Protein AF-A0A923BTL1-F1 (afdb_monomer)

Solvent-accessible surface area (backbone atoms only — not comparable to full-atom values): 5028 Å² total; per-residue (Å²): 128,91,87,29,70,58,58,53,56,32,50,79,71,74,42,51,70,65,56,52,20,58,58,61,71,46,56,60,67,56,53,54,47,26,61,76,72,53,72,56,76,78,54,42,55,59,38,25,72,54,66,71,47,57,52,35,69,73,34,44,89,84,33,47,88,76,73,61,81,70,70,72,72,82,77,72,83,88,82,130

Secondary structure (DSSP, 8-state):
----HHHHHHHHTT--HHHHHHHHT--HHHHHHHHHH---HHHHHHHHHHH---HHHH-TTTS-TT--------------

Nearest PDB structures (foldseek):
  2lyk-assembly1_B  TM=7.307E-01  e=5.125E-02  Enterococcus faecalis
  1b0n-assembly1_A  TM=6.710E-01  e=2.814E-01  Bacillus subtilis
  4ghj-assembly1_A  TM=6.353E-01  e=2.002E-01  Vibrio vulnificus CMCP6
  3g5g-assembly5_J  TM=7.463E-01  e=9.268E-01  Enterobacter sp. RFL1396
  2o38-assembly1_A  TM=5.108E-01  e=1.635E+00  Rhodopseudomonas palustris CGA009

Mean predicted aligned error: 9.42 Å

Foldseek 3Di:
DLPALLQVLCVVVVHHLVNLCVLLVHDSVVSVVCSVVNDDPVSLVSSCVRVVDDSCSRCVPVVPPPPPVPPPPPDDDDDD

Structure (mmCIF, N/CA/C/O backbone):
data_AF-A0A923BTL1-F1
#
_entry.id   AF-A0A923BTL1-F1
#
loop_
_atom_site.group_PDB
_atom_site.id
_atom_site.type_symbol
_atom_site.label_atom_id
_atom_site.label_alt_id
_atom_site.label_comp_id
_atom_site.label_asym_id
_atom_site.label_entity_id
_atom_site.label_seq_id
_atom_site.pdbx_PDB_ins_code
_atom_site.Cartn_x
_atom_site.Cartn_y
_atom_site.Cartn_z
_atom_site.occupancy
_atom_site.B_iso_or_equiv
_atom_site.auth_seq_id
_atom_site.auth_comp_id
_atom_site.auth_asym_id
_atom_site.auth_atom_id
_atom_site.pdbx_PDB_model_num
ATOM 1 N N . MET A 1 1 ? 8.951 14.053 -12.743 1.00 52.56 1 MET A N 1
ATOM 2 C CA . MET A 1 1 ? 8.834 12.686 -12.185 1.00 52.56 1 MET A CA 1
ATOM 3 C C . MET A 1 1 ? 7.493 12.135 -12.647 1.00 52.56 1 MET A C 1
ATOM 5 O O . MET A 1 1 ? 6.624 12.934 -12.954 1.00 52.56 1 MET A O 1
ATOM 9 N N . ARG A 1 2 ? 7.303 10.819 -12.817 1.00 53.22 2 ARG A N 1
ATOM 10 C CA . ARG A 1 2 ? 5.943 10.306 -13.078 1.00 53.22 2 ARG A CA 1
ATOM 11 C C . ARG A 1 2 ? 5.183 10.320 -11.757 1.00 53.22 2 ARG A C 1
ATOM 13 O O . ARG A 1 2 ? 5.221 9.347 -11.006 1.00 53.22 2 ARG A O 1
ATOM 20 N N . ASP A 1 3 ? 4.560 11.452 -11.464 1.00 55.25 3 ASP A N 1
ATOM 21 C CA . ASP A 1 3 ? 3.702 11.656 -10.302 1.00 55.25 3 ASP A CA 1
ATOM 22 C C . ASP A 1 3 ? 2.437 10.815 -10.462 1.00 55.25 3 ASP A C 1
ATOM 24 O O . ASP A 1 3 ? 1.432 11.218 -11.038 1.00 55.25 3 ASP A O 1
ATOM 28 N N . THR A 1 4 ? 2.537 9.571 -10.012 1.00 72.00 4 THR A N 1
ATOM 29 C CA . THR A 1 4 ? 1.448 8.604 -10.083 1.00 72.00 4 THR A CA 1
ATOM 30 C C . THR A 1 4 ? 0.634 8.686 -8.800 1.00 72.00 4 THR A C 1
ATOM 32 O O . THR A 1 4 ? 1.189 8.959 -7.735 1.00 72.00 4 THR A O 1
ATOM 35 N N . HIS A 1 5 ? -0.664 8.394 -8.884 1.00 78.25 5 HIS A N 1
ATOM 36 C CA . HIS A 1 5 ? -1.568 8.307 -7.736 1.00 78.25 5 HIS A CA 1
ATOM 37 C C . HIS A 1 5 ? -0.941 7.588 -6.527 1.00 78.25 5 HIS A C 1
ATOM 39 O O . HIS A 1 5 ? -0.919 8.146 -5.436 1.00 78.25 5 HIS A O 1
ATOM 45 N N . LEU A 1 6 ? -0.326 6.417 -6.747 1.00 79.38 6 LEU A N 1
ATOM 46 C CA . LEU A 1 6 ? 0.371 5.651 -5.707 1.00 79.38 6 LEU A CA 1
ATOM 47 C C . LEU A 1 6 ? 1.447 6.481 -4.988 1.00 79.38 6 LEU A C 1
ATOM 49 O O . LEU A 1 6 ? 1.470 6.552 -3.764 1.00 79.38 6 LEU A O 1
ATOM 53 N N . THR A 1 7 ? 2.325 7.135 -5.751 1.00 81.69 7 THR A N 1
ATOM 54 C CA . THR A 1 7 ? 3.395 7.986 -5.218 1.00 81.69 7 THR A CA 1
ATOM 55 C C . THR A 1 7 ? 2.826 9.118 -4.373 1.00 81.69 7 THR A C 1
ATOM 57 O O . THR A 1 7 ? 3.329 9.374 -3.283 1.00 81.69 7 THR A O 1
ATOM 60 N N . ARG A 1 8 ? 1.758 9.771 -4.843 1.00 83.88 8 ARG A N 1
ATOM 61 C CA . ARG A 1 8 ? 1.125 10.884 -4.127 1.00 83.88 8 ARG A CA 1
ATOM 62 C C . ARG A 1 8 ? 0.477 10.428 -2.819 1.00 83.88 8 ARG A C 1
ATOM 64 O O . ARG A 1 8 ? 0.657 11.088 -1.800 1.00 83.88 8 ARG A O 1
ATOM 71 N N . THR A 1 9 ? -0.208 9.287 -2.831 1.00 83.88 9 THR A N 1
ATOM 72 C CA . THR A 1 9 ? -0.794 8.671 -1.632 1.00 83.88 9 THR A CA 1
ATOM 73 C C . THR A 1 9 ? 0.273 8.324 -0.595 1.00 83.88 9 THR A C 1
ATOM 75 O O . THR A 1 9 ? 0.109 8.634 0.584 1.00 83.88 9 THR A O 1
ATOM 78 N N . LEU A 1 10 ? 1.390 7.728 -1.023 1.00 84.81 10 LEU A N 1
ATOM 79 C CA . LEU A 1 10 ? 2.499 7.396 -0.125 1.00 84.81 10 LEU A CA 1
ATOM 80 C C . LEU A 1 10 ? 3.135 8.661 0.469 1.00 84.81 10 LEU A C 1
ATOM 82 O O . LEU A 1 10 ? 3.299 8.747 1.685 1.00 84.81 10 LEU A O 1
ATOM 86 N N . LEU A 1 11 ? 3.410 9.671 -0.363 1.00 85.00 11 LEU A N 1
ATOM 87 C CA . LEU A 1 11 ? 3.984 10.945 0.080 1.00 85.00 11 LEU A CA 1
ATOM 88 C C . LEU A 1 11 ? 3.080 11.676 1.080 1.00 85.00 11 LEU A C 1
ATOM 90 O O . LEU A 1 11 ? 3.579 12.177 2.083 1.00 85.00 11 LEU A O 1
ATOM 94 N N . SER A 1 12 ? 1.760 11.680 0.862 1.00 85.94 12 SER A N 1
ATOM 95 C CA . SER A 1 12 ? 0.793 12.283 1.793 1.00 85.94 12 SER A CA 1
ATOM 96 C C . SER A 1 12 ? 0.780 11.612 3.171 1.00 85.94 12 SER A C 1
ATOM 98 O O . SER A 1 12 ? 0.308 12.208 4.135 1.00 85.94 12 SER A O 1
ATOM 100 N N . ARG A 1 13 ? 1.288 10.379 3.268 1.00 83.00 13 ARG A N 1
ATOM 101 C CA . ARG A 1 13 ? 1.431 9.609 4.511 1.00 83.00 13 ARG A CA 1
ATOM 102 C C . ARG A 1 13 ? 2.861 9.638 5.067 1.00 83.00 13 ARG A C 1
ATOM 104 O O . ARG A 1 13 ? 3.137 8.971 6.056 1.00 83.00 13 ARG A O 1
A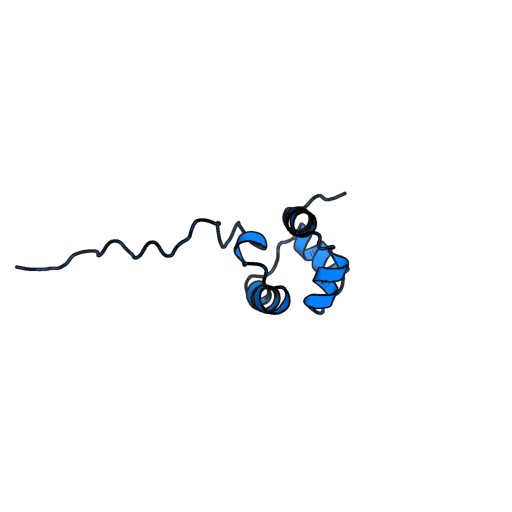TOM 111 N N . GLY A 1 14 ? 3.780 10.370 4.429 1.00 86.56 14 GLY A N 1
ATOM 112 C CA . GLY A 1 14 ? 5.199 10.411 4.802 1.00 86.56 14 GLY A CA 1
ATOM 113 C C . GLY A 1 14 ? 5.991 9.154 4.421 1.00 86.56 14 GLY A C 1
ATOM 114 O O . GLY A 1 14 ? 7.125 8.981 4.863 1.00 86.56 14 GLY A O 1
ATOM 115 N N . LEU A 1 15 ? 5.423 8.277 3.589 1.00 83.50 15 LEU A N 1
ATOM 116 C CA . LEU A 1 15 ? 6.047 7.035 3.137 1.00 83.50 15 LEU A CA 1
ATOM 117 C C . LEU A 1 15 ? 6.707 7.224 1.767 1.00 83.50 15 LEU A C 1
ATOM 119 O O . LEU A 1 15 ? 6.188 7.890 0.871 1.00 83.50 15 LEU A O 1
ATOM 123 N N . ARG A 1 16 ? 7.871 6.597 1.581 1.00 86.75 16 ARG A N 1
ATOM 124 C CA . ARG A 1 16 ? 8.584 6.577 0.295 1.00 86.75 16 ARG A CA 1
ATOM 125 C C . ARG A 1 16 ? 8.301 5.276 -0.450 1.00 86.75 16 ARG A C 1
ATOM 127 O O . ARG A 1 16 ? 8.117 4.233 0.167 1.00 86.75 16 ARG A O 1
ATOM 134 N N . LEU A 1 17 ? 8.374 5.313 -1.783 1.00 82.44 17 LEU A N 1
ATOM 135 C CA . LEU A 1 17 ? 8.239 4.114 -2.627 1.00 82.44 17 LEU A CA 1
ATOM 136 C C . LEU A 1 17 ? 9.198 2.986 -2.237 1.00 82.44 17 LEU A C 1
ATOM 138 O O . LEU A 1 17 ? 8.836 1.822 -2.333 1.00 82.44 17 LEU A O 1
ATOM 142 N N . VAL A 1 18 ? 10.420 3.328 -1.824 1.00 85.38 18 VAL A N 1
ATOM 143 C CA . VAL A 1 18 ? 11.439 2.346 -1.422 1.00 85.38 18 VAL A CA 1
ATOM 144 C C . VAL A 1 18 ? 11.054 1.659 -0.111 1.00 85.38 18 VAL A C 1
ATOM 146 O O . VAL A 1 18 ? 11.236 0.453 0.018 1.00 85.38 18 VAL A O 1
ATOM 149 N N . GLU A 1 19 ? 10.475 2.410 0.826 1.00 87.44 19 GLU A N 1
ATOM 150 C CA . GLU A 1 19 ? 9.984 1.880 2.101 1.00 87.44 19 GLU A CA 1
ATOM 151 C C . GLU A 1 19 ? 8.805 0.936 1.864 1.00 87.44 19 GLU A C 1
ATOM 153 O O . GLU A 1 19 ? 8.791 -0.195 2.333 1.00 87.44 19 GLU A O 1
ATOM 158 N N . PHE A 1 20 ? 7.860 1.373 1.030 1.00 85.88 20 PHE A N 1
ATOM 159 C CA . PHE A 1 20 ? 6.723 0.566 0.607 1.00 85.88 20 PHE A CA 1
ATOM 160 C C . PHE A 1 20 ? 7.164 -0.726 -0.096 1.00 85.88 20 PHE A C 1
ATOM 162 O O . PHE A 1 20 ? 6.671 -1.802 0.225 1.00 85.88 20 PHE A O 1
ATOM 169 N N . ALA A 1 21 ? 8.130 -0.639 -1.016 1.00 87.44 21 ALA A N 1
ATOM 170 C CA . ALA A 1 21 ? 8.681 -1.800 -1.708 1.00 8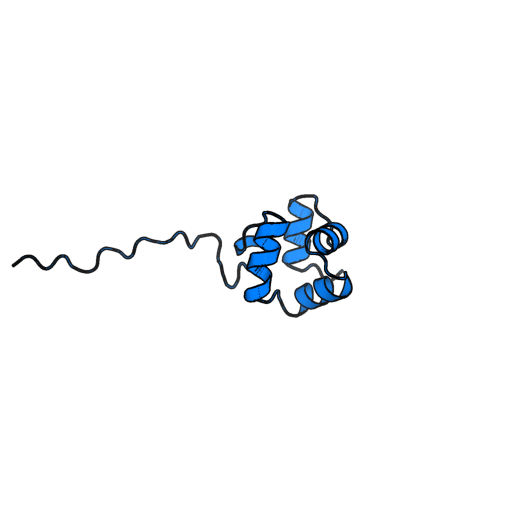7.44 21 ALA A CA 1
ATOM 171 C C . ALA A 1 21 ? 9.283 -2.815 -0.719 1.00 87.44 21 ALA A C 1
ATOM 173 O O . ALA A 1 21 ? 9.017 -4.010 -0.828 1.00 87.44 21 AL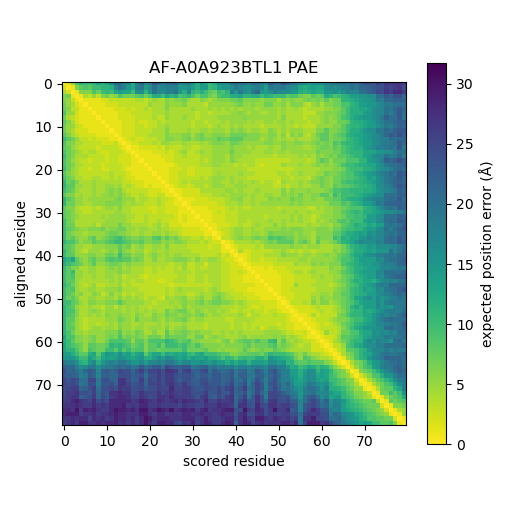A A O 1
ATOM 174 N N . ARG A 1 22 ? 10.022 -2.332 0.291 1.00 87.25 22 ARG A N 1
ATOM 175 C CA . ARG A 1 22 ? 10.597 -3.164 1.357 1.00 87.25 22 ARG A CA 1
ATOM 176 C C . ARG A 1 22 ? 9.538 -3.831 2.230 1.00 87.25 22 ARG A C 1
ATOM 178 O O . ARG A 1 22 ? 9.659 -5.024 2.477 1.00 87.25 22 ARG A O 1
ATOM 185 N N . LEU A 1 23 ? 8.504 -3.099 2.647 1.00 86.56 23 LEU A N 1
ATOM 186 C CA . LEU A 1 23 ? 7.403 -3.642 3.457 1.00 86.56 23 LEU A CA 1
ATOM 187 C C . LEU A 1 23 ? 6.636 -4.744 2.720 1.00 86.56 23 LEU A C 1
ATOM 189 O O . LEU A 1 23 ? 6.288 -5.763 3.301 1.00 86.56 23 LEU A O 1
ATOM 193 N N . VAL A 1 24 ? 6.405 -4.548 1.423 1.00 84.50 24 VAL A N 1
ATOM 194 C CA . VAL A 1 24 ? 5.689 -5.502 0.565 1.00 84.50 24 VAL A CA 1
ATOM 195 C C . VAL A 1 24 ? 6.596 -6.658 0.102 1.00 84.50 24 VAL A C 1
ATOM 197 O O . VAL A 1 24 ? 6.108 -7.644 -0.453 1.00 84.50 24 VAL A O 1
ATOM 200 N N . GLY A 1 25 ? 7.913 -6.553 0.305 1.00 87.31 25 GLY 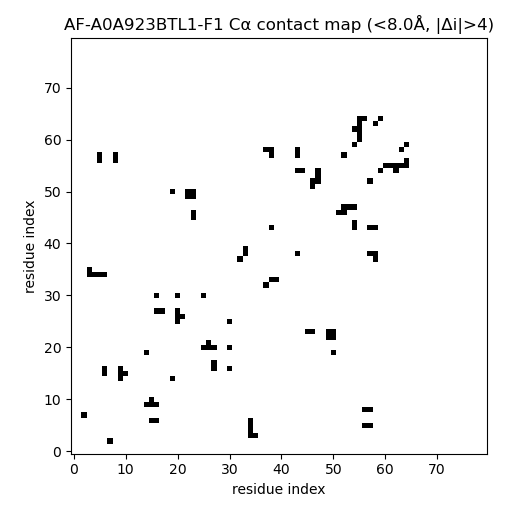A N 1
ATOM 201 C CA . GLY A 1 25 ? 8.887 -7.557 -0.127 1.00 87.31 25 GLY A CA 1
ATOM 202 C C . GLY A 1 25 ? 9.074 -7.616 -1.646 1.00 87.31 25 GLY A C 1
ATOM 203 O O . GLY A 1 25 ? 9.294 -8.687 -2.204 1.00 87.31 25 GLY A O 1
ATOM 204 N N . VAL A 1 26 ? 8.953 -6.482 -2.340 1.00 87.31 26 VAL A N 1
ATOM 205 C CA . VAL A 1 26 ? 9.117 -6.389 -3.800 1.00 87.31 26 VAL A CA 1
ATOM 206 C C . VAL A 1 26 ? 10.222 -5.422 -4.189 1.00 87.31 26 VAL A C 1
ATOM 208 O O . VAL A 1 26 ? 10.574 -4.509 -3.447 1.00 87.31 26 VAL A O 1
ATOM 211 N N . ASP A 1 27 ? 10.750 -5.592 -5.399 1.00 86.19 27 ASP A N 1
ATOM 212 C CA . ASP A 1 27 ? 11.748 -4.674 -5.936 1.00 86.19 27 ASP A CA 1
ATOM 213 C C . ASP A 1 27 ? 11.137 -3.319 -6.350 1.00 86.19 27 ASP A C 1
ATOM 215 O O . ASP A 1 27 ? 9.987 -3.225 -6.799 1.00 86.19 27 ASP A O 1
ATOM 219 N N . LYS A 1 28 ? 11.937 -2.250 -6.264 1.00 82.50 28 LYS A N 1
ATOM 220 C CA . LYS A 1 28 ? 11.560 -0.895 -6.700 1.00 82.50 28 LYS A CA 1
ATOM 221 C C . LYS A 1 28 ? 11.096 -0.863 -8.164 1.00 82.50 28 LYS A C 1
ATOM 223 O O . LYS A 1 28 ? 10.193 -0.089 -8.499 1.00 82.50 28 LYS A O 1
ATOM 228 N N . GLY A 1 29 ? 11.694 -1.676 -9.035 1.00 85.06 29 GLY A N 1
ATOM 229 C CA . GLY A 1 29 ? 11.302 -1.816 -10.437 1.00 85.06 29 GLY A CA 1
ATOM 230 C C . GLY A 1 29 ? 9.876 -2.345 -10.587 1.00 85.06 29 GLY A C 1
ATOM 231 O O . GLY A 1 29 ? 9.101 -1.811 -11.382 1.00 85.06 29 GLY A O 1
ATOM 232 N N . THR A 1 30 ? 9.489 -3.310 -9.751 1.00 87.06 30 THR A N 1
ATOM 233 C CA . THR A 1 30 ? 8.122 -3.843 -9.690 1.00 87.06 30 THR A CA 1
ATOM 234 C C . THR A 1 30 ? 7.130 -2.764 -9.265 1.00 87.06 30 THR A C 1
ATOM 236 O O . THR A 1 30 ? 6.113 -2.575 -9.930 1.00 87.06 30 THR A O 1
ATOM 239 N N . VAL A 1 31 ? 7.451 -1.979 -8.230 1.00 84.00 31 VAL A N 1
ATOM 240 C CA . VAL A 1 31 ? 6.573 -0.879 -7.792 1.00 84.00 31 VAL A CA 1
ATOM 241 C C . VAL A 1 31 ? 6.473 0.224 -8.856 1.00 84.00 31 VAL A C 1
ATOM 243 O O . VAL A 1 31 ? 5.385 0.737 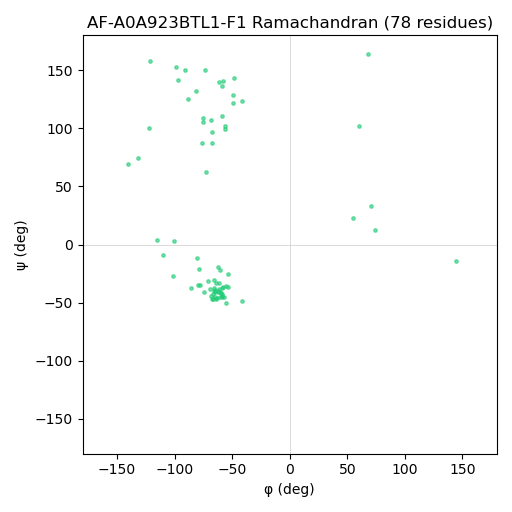-9.107 1.00 84.00 31 VAL A O 1
ATOM 246 N N . SER A 1 32 ? 7.565 0.545 -9.563 1.00 83.31 32 SER A N 1
ATOM 247 C CA . SER A 1 32 ? 7.513 1.457 -10.723 1.00 83.31 32 SER A CA 1
ATOM 248 C C . SER A 1 32 ? 6.625 0.921 -11.844 1.00 83.31 32 SER A C 1
ATOM 250 O O . SER A 1 32 ? 5.889 1.687 -12.467 1.00 83.31 32 SER A O 1
ATOM 252 N N . ARG A 1 33 ? 6.650 -0.392 -12.088 1.00 84.00 33 ARG A N 1
ATOM 253 C CA . ARG A 1 33 ? 5.775 -1.033 -13.073 1.00 84.00 33 ARG A CA 1
ATOM 254 C C . ARG A 1 33 ? 4.310 -0.952 -12.657 1.00 84.00 33 ARG A C 1
ATOM 256 O O . ARG A 1 33 ? 3.473 -0.645 -13.499 1.00 84.00 33 ARG A O 1
ATOM 263 N N . TRP A 1 34 ? 3.998 -1.136 -11.375 1.00 86.25 34 TRP A N 1
ATOM 264 C CA . TRP A 1 34 ? 2.645 -0.922 -10.847 1.00 86.25 34 TRP A CA 1
ATOM 265 C C . TRP A 1 34 ? 2.199 0.533 -10.950 1.00 86.25 34 TRP A C 1
ATOM 267 O O . TRP A 1 34 ? 1.033 0.804 -11.206 1.00 86.25 34 TRP A O 1
ATOM 277 N N . SER A 1 35 ? 3.126 1.477 -10.815 1.00 76.94 35 SER A N 1
ATOM 278 C CA . SER A 1 35 ? 2.863 2.896 -11.048 1.00 76.94 35 SER A CA 1
ATOM 279 C C . SER A 1 35 ? 2.373 3.159 -12.483 1.00 76.94 35 SER A C 1
ATOM 281 O O . SER A 1 35 ? 1.491 3.979 -12.705 1.00 76.94 35 SER A O 1
ATOM 283 N N . ALA A 1 36 ? 2.917 2.439 -13.467 1.00 77.88 36 ALA A N 1
ATOM 284 C CA . ALA A 1 36 ? 2.535 2.577 -14.873 1.00 77.88 36 ALA A CA 1
ATOM 285 C C . ALA A 1 36 ? 1.319 1.719 -15.275 1.00 77.88 36 ALA A C 1
ATOM 287 O O . ALA A 1 36 ? 0.508 2.151 -16.085 1.00 77.88 36 ALA A O 1
ATOM 288 N N . SER A 1 37 ? 1.204 0.506 -14.726 1.00 75.12 37 SER A N 1
ATOM 289 C CA . SER A 1 37 ? 0.269 -0.536 -15.184 1.00 75.12 37 SER A CA 1
ATOM 290 C C . SER A 1 37 ? -0.810 -0.914 -14.156 1.00 75.12 37 SER A C 1
ATOM 292 O O . SER A 1 37 ? -1.613 -1.806 -14.418 1.00 75.12 37 SER A O 1
ATOM 294 N N . ARG A 1 38 ? -0.846 -0.216 -13.011 1.00 78.88 38 ARG A N 1
ATOM 295 C CA . ARG A 1 38 ? -1.620 -0.497 -11.785 1.00 78.88 38 ARG A CA 1
ATOM 296 C C . ARG A 1 38 ? -1.180 -1.743 -11.006 1.00 78.88 38 ARG A C 1
ATOM 298 O O . ARG A 1 38 ? -0.447 -2.599 -11.495 1.00 78.88 38 ARG A O 1
ATOM 305 N N . ILE A 1 39 ? -1.636 -1.815 -9.751 1.00 83.25 39 ILE A N 1
ATOM 306 C CA . ILE A 1 39 ? -1.415 -2.947 -8.844 1.00 83.25 39 ILE A CA 1
ATOM 307 C C . ILE A 1 39 ? -2.444 -4.057 -9.153 1.00 83.25 39 ILE A C 1
ATOM 309 O O . ILE A 1 39 ? -3.646 -3.756 -9.239 1.00 83.25 39 ILE A O 1
ATOM 313 N N . PRO A 1 40 ? -2.010 -5.326 -9.294 1.00 84.31 40 PRO A N 1
ATOM 314 C CA . PRO A 1 40 ? -2.906 -6.475 -9.434 1.00 84.31 40 PRO A CA 1
ATOM 315 C C . PRO A 1 40 ? -3.854 -6.598 -8.237 1.00 84.31 40 PRO A C 1
ATOM 317 O O . PRO A 1 40 ? -3.431 -6.404 -7.099 1.00 84.31 40 PRO A O 1
ATOM 320 N N . ALA A 1 41 ? -5.120 -6.953 -8.473 1.00 81.19 41 ALA A N 1
ATOM 321 C CA . ALA A 1 41 ? -6.110 -7.086 -7.399 1.00 81.19 41 ALA A CA 1
ATOM 322 C C . ALA A 1 41 ? -5.728 -8.171 -6.375 1.00 81.19 41 ALA A C 1
ATOM 324 O O . ALA A 1 41 ? -5.953 -7.992 -5.184 1.00 81.19 41 ALA A O 1
ATOM 325 N N . GLU A 1 42 ? -5.075 -9.243 -6.824 1.00 83.94 42 GLU A N 1
ATOM 326 C CA . GLU A 1 42 ? -4.596 -10.329 -5.961 1.00 83.94 42 GLU A CA 1
ATOM 327 C C . GLU A 1 42 ? -3.511 -9.849 -4.985 1.00 83.94 42 GLU A C 1
ATOM 329 O O . GLU A 1 42 ? -3.530 -10.186 -3.807 1.00 83.94 42 GLU A O 1
ATOM 334 N N . ARG A 1 43 ? -2.605 -8.974 -5.444 1.00 85.31 43 ARG A N 1
ATOM 335 C CA . ARG A 1 43 ? -1.518 -8.419 -4.617 1.00 85.31 43 ARG A CA 1
ATOM 336 C C . ARG A 1 43 ? -1.978 -7.297 -3.694 1.00 85.31 43 ARG A C 1
ATOM 338 O O . ARG A 1 43 ? -1.293 -7.000 -2.723 1.00 85.31 43 ARG A O 1
ATOM 345 N N . VAL A 1 44 ? -3.104 -6.647 -3.995 1.00 85.56 44 VAL A N 1
ATOM 346 C CA . VAL A 1 44 ? -3.653 -5.574 -3.150 1.00 85.56 44 VAL A CA 1
ATOM 347 C C . VAL A 1 44 ? -3.928 -6.069 -1.735 1.00 85.56 44 VAL A C 1
ATOM 349 O O . VAL A 1 44 ? -3.674 -5.319 -0.803 1.00 85.56 44 VAL A O 1
ATOM 352 N N . ILE A 1 45 ? -4.382 -7.313 -1.576 1.00 83.12 45 ILE A N 1
ATOM 353 C CA . ILE A 1 45 ? -4.683 -7.899 -0.264 1.00 83.12 45 ILE A CA 1
ATOM 354 C C . ILE A 1 45 ? -3.395 -8.082 0.550 1.00 83.12 45 ILE A C 1
ATOM 356 O O . ILE A 1 45 ? -3.333 -7.645 1.697 1.00 83.12 45 ILE A O 1
ATOM 360 N N . ASP A 1 46 ? -2.340 -8.633 -0.059 1.00 85.62 46 ASP A N 1
ATOM 361 C CA . ASP A 1 46 ? -1.025 -8.765 0.589 1.00 85.62 46 ASP A CA 1
ATOM 362 C C . ASP A 1 46 ? -0.453 -7.400 0.994 1.00 85.62 46 ASP A C 1
ATOM 364 O O . ASP A 1 46 ? 0.119 -7.237 2.069 1.00 85.62 46 ASP A O 1
ATOM 368 N N . ILE A 1 47 ? -0.594 -6.404 0.116 1.00 86.38 47 ILE A N 1
ATOM 369 C CA . ILE A 1 47 ? -0.094 -5.048 0.348 1.00 86.38 47 ILE A CA 1
ATOM 370 C C . ILE A 1 47 ? -0.881 -4.374 1.471 1.00 86.38 47 ILE A C 1
ATOM 372 O O . ILE A 1 47 ? -0.273 -3.740 2.333 1.00 86.38 47 ILE A O 1
ATOM 376 N N . GLU A 1 48 ? -2.208 -4.498 1.469 1.00 87.75 48 GLU A N 1
ATOM 377 C CA . GLU A 1 48 ? -3.088 -4.000 2.529 1.00 87.75 48 GLU A CA 1
ATOM 378 C C . GLU A 1 48 ? -2.687 -4.616 3.873 1.00 87.75 48 GLU A C 1
ATOM 380 O O . GLU A 1 48 ? -2.497 -3.880 4.837 1.00 87.75 48 GLU A O 1
ATOM 385 N N . ALA A 1 49 ? -2.437 -5.927 3.921 1.00 85.00 49 ALA A N 1
ATOM 386 C CA . ALA A 1 49 ? -1.979 -6.609 5.128 1.00 85.00 49 ALA A CA 1
ATOM 387 C C . ALA A 1 49 ? -0.577 -6.157 5.586 1.00 85.00 49 ALA A C 1
ATOM 389 O O . ALA A 1 49 ? -0.354 -5.963 6.778 1.00 85.00 49 ALA A O 1
ATOM 390 N N . ALA A 1 50 ? 0.364 -5.955 4.658 1.00 86.56 50 ALA A N 1
ATOM 391 C CA . ALA A 1 50 ? 1.748 -5.594 4.981 1.00 86.56 50 ALA A CA 1
ATOM 392 C C . ALA A 1 50 ? 1.932 -4.114 5.356 1.00 86.56 50 ALA A C 1
ATOM 394 O O . ALA A 1 50 ? 2.787 -3.772 6.170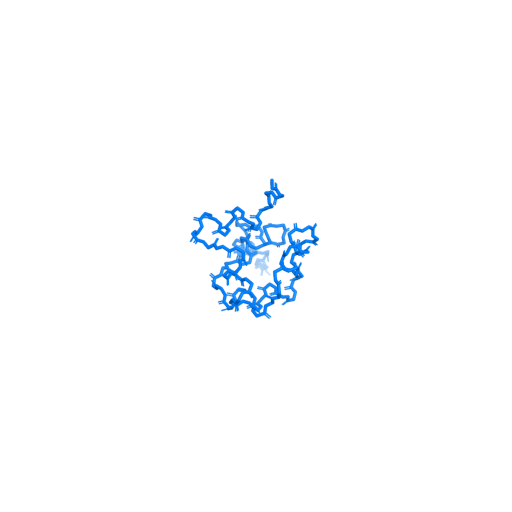 1.00 86.56 50 ALA A O 1
ATOM 395 N N . THR A 1 51 ? 1.165 -3.218 4.732 1.00 82.88 51 THR A N 1
ATOM 396 C CA . THR A 1 51 ? 1.339 -1.761 4.873 1.00 82.88 51 THR A CA 1
ATOM 397 C C . THR A 1 51 ? 0.213 -1.091 5.648 1.00 82.88 51 THR A C 1
ATOM 399 O O . THR A 1 51 ? 0.314 0.093 5.971 1.00 82.88 51 THR A O 1
ATOM 402 N N . SER A 1 52 ? -0.863 -1.825 5.944 1.00 83.31 52 SER A N 1
ATOM 403 C CA . SER A 1 52 ? -2.089 -1.306 6.555 1.00 83.31 52 SER A CA 1
ATOM 404 C C . SER A 1 52 ? -2.704 -0.133 5.769 1.00 83.31 52 SER A C 1
ATOM 406 O O . SER A 1 52 ? -3.432 0.697 6.318 1.00 83.31 52 SER A O 1
ATOM 408 N N . ILE A 1 53 ? -2.393 -0.032 4.469 1.00 83.62 53 ILE A N 1
ATOM 409 C CA . ILE A 1 53 ? -2.954 0.966 3.560 1.00 83.62 53 ILE A CA 1
ATOM 410 C C . ILE A 1 53 ? -4.247 0.392 2.975 1.00 83.62 53 ILE A C 1
ATOM 412 O O . ILE A 1 53 ? -4.203 -0.680 2.370 1.00 83.62 53 ILE A O 1
ATOM 416 N N . PRO A 1 54 ? -5.387 1.096 3.097 1.00 82.19 54 PRO A N 1
ATOM 417 C CA . PRO A 1 54 ? -6.639 0.614 2.548 1.00 82.19 54 PRO A CA 1
ATOM 418 C C . PRO A 1 54 ? -6.527 0.474 1.030 1.00 82.19 54 PRO A C 1
ATOM 420 O O . PRO A 1 54 ? -5.990 1.340 0.332 1.00 82.19 54 PRO A O 1
ATOM 423 N N . ARG A 1 55 ? -7.103 -0.603 0.498 1.00 84.31 55 ARG A N 1
ATOM 424 C CA . ARG A 1 55 ? -7.161 -0.876 -0.944 1.00 84.31 55 ARG A CA 1
ATOM 425 C C . ARG A 1 55 ? -7.755 0.264 -1.775 1.00 84.31 55 ARG A C 1
ATOM 427 O O . ARG A 1 55 ? -7.403 0.395 -2.943 1.00 84.31 55 ARG A O 1
ATOM 434 N N . SER A 1 56 ? -8.593 1.110 -1.177 1.00 80.88 56 SER A N 1
ATOM 435 C CA . SER A 1 56 ? -9.145 2.314 -1.806 1.00 80.88 56 SER A CA 1
ATOM 436 C C . SER A 1 56 ? -8.098 3.377 -2.126 1.00 80.88 56 SER A C 1
ATOM 438 O O . SER A 1 56 ? -8.224 4.083 -3.118 1.00 80.88 56 SER A O 1
ATOM 440 N N . ASP A 1 57 ? -7.033 3.457 -1.334 1.00 81.88 57 ASP A N 1
ATOM 441 C CA . ASP A 1 57 ? -5.899 4.347 -1.584 1.00 81.88 57 ASP A CA 1
ATOM 442 C C . ASP A 1 57 ? -4.940 3.757 -2.634 1.00 81.88 57 ASP A C 1
ATOM 444 O O . ASP A 1 57 ? -4.380 4.471 -3.468 1.00 81.88 57 ASP A O 1
ATOM 448 N N . LEU A 1 58 ? -4.780 2.428 -2.634 1.00 79.88 58 LEU A N 1
ATOM 449 C CA . LEU A 1 58 ? -3.936 1.705 -3.595 1.00 79.88 58 LEU A CA 1
ATOM 450 C C . LEU A 1 58 ? -4.577 1.623 -4.992 1.00 79.88 58 LEU A C 1
ATOM 452 O O . LEU A 1 58 ? -3.900 1.747 -6.015 1.00 79.88 58 LEU A O 1
ATOM 456 N N . ARG A 1 59 ? -5.890 1.389 -5.033 1.00 80.81 59 ARG A N 1
ATOM 457 C CA . ARG A 1 59 ? -6.723 1.144 -6.217 1.00 80.81 59 ARG A CA 1
ATOM 458 C C . ARG A 1 59 ? -8.080 1.861 -6.053 1.00 80.81 59 ARG A C 1
ATOM 460 O O . ARG A 1 59 ? -9.106 1.183 -5.996 1.00 80.81 59 ARG A O 1
ATOM 467 N N . PRO A 1 60 ? -8.132 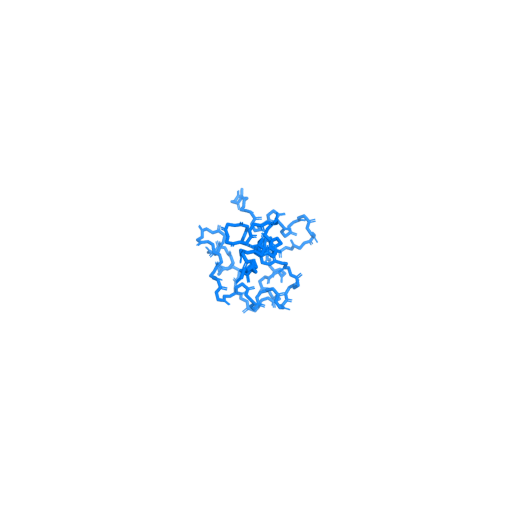3.206 -6.084 1.00 74.75 60 PRO A N 1
ATOM 468 C CA . PRO A 1 60 ? -9.408 3.942 -6.031 1.00 74.75 60 PRO A CA 1
ATOM 469 C C . PRO A 1 60 ? -10.342 3.600 -7.203 1.00 74.75 60 PRO A C 1
ATOM 471 O O . PRO A 1 60 ? -11.548 3.770 -7.116 1.00 74.75 60 PRO A O 1
ATOM 474 N N . ASP A 1 61 ? -9.773 3.086 -8.293 1.00 77.12 61 ASP A N 1
ATOM 475 C CA . ASP A 1 61 ? -10.474 2.634 -9.496 1.00 77.12 61 ASP A CA 1
ATOM 476 C C . ASP A 1 61 ? -11.280 1.339 -9.299 1.00 77.12 61 ASP A C 1
ATOM 478 O O . ASP A 1 61 ? -12.301 1.157 -9.945 1.00 77.12 61 ASP A O 1
ATOM 482 N N . LEU A 1 62 ? -10.827 0.442 -8.411 1.00 72.62 62 LEU A N 1
ATOM 483 C CA . LEU A 1 62 ? -11.544 -0.806 -8.091 1.00 72.62 62 LEU A CA 1
ATOM 484 C C . LEU A 1 62 ? -12.302 -0.699 -6.766 1.00 72.62 62 LEU A C 1
ATOM 486 O O . LEU A 1 62 ? -13.312 -1.365 -6.581 1.00 72.62 62 LEU A O 1
ATOM 490 N N . TYR A 1 63 ? -11.820 0.154 -5.860 1.00 73.31 63 TYR A N 1
ATOM 491 C CA . TYR A 1 63 ? -12.383 0.364 -4.533 1.00 73.31 63 TYR A CA 1
ATOM 492 C C . TYR A 1 63 ? -12.535 1.866 -4.251 1.00 73.31 63 TYR A C 1
ATOM 494 O O . TYR A 1 63 ? -11.739 2.424 -3.494 1.00 73.31 63 TYR A O 1
ATOM 502 N N . PRO A 1 64 ? -13.520 2.557 -4.843 1.00 71.25 64 PRO A N 1
ATOM 503 C CA . PRO A 1 64 ? -13.710 3.980 -4.586 1.00 71.25 64 PRO A CA 1
ATOM 504 C C . PRO A 1 64 ? -13.950 4.242 -3.083 1.00 71.25 64 PRO A C 1
ATOM 506 O O . PRO A 1 64 ? -14.703 3.495 -2.447 1.00 71.25 64 PRO A O 1
ATOM 509 N N . PRO A 1 65 ? -13.319 5.277 -2.489 1.00 63.47 65 PRO A N 1
ATOM 510 C CA . PRO A 1 65 ? -13.544 5.659 -1.097 1.00 63.47 65 PRO A CA 1
ATOM 511 C C . PRO A 1 65 ? -14.970 6.205 -0.973 1.00 63.47 65 PRO A C 1
ATOM 513 O O . PRO A 1 65 ? -15.248 7.343 -1.334 1.00 63.47 65 PRO A O 1
ATOM 516 N N . GLY A 1 66 ? -15.903 5.354 -0.561 1.00 57.19 66 GLY A N 1
ATOM 517 C CA . GLY A 1 66 ? -17.337 5.652 -0.620 1.00 57.19 66 GLY A CA 1
ATOM 518 C C . GLY A 1 66 ? -18.194 4.435 -0.945 1.00 57.19 66 GLY A C 1
ATOM 519 O O . GLY A 1 66 ? -19.384 4.447 -0.651 1.00 57.19 66 GLY A O 1
ATOM 520 N N . ALA A 1 67 ? -17.589 3.343 -1.425 1.00 48.88 67 ALA A N 1
ATOM 521 C CA . ALA A 1 67 ? -18.194 2.022 -1.326 1.00 48.88 67 ALA A CA 1
ATOM 522 C C . ALA A 1 67 ? -18.133 1.540 0.136 1.00 48.88 67 ALA A C 1
ATOM 524 O O . ALA A 1 67 ? -17.511 0.531 0.462 1.00 48.88 67 ALA A O 1
ATOM 525 N N . ALA A 1 68 ? -18.802 2.261 1.040 1.00 45.72 68 ALA A N 1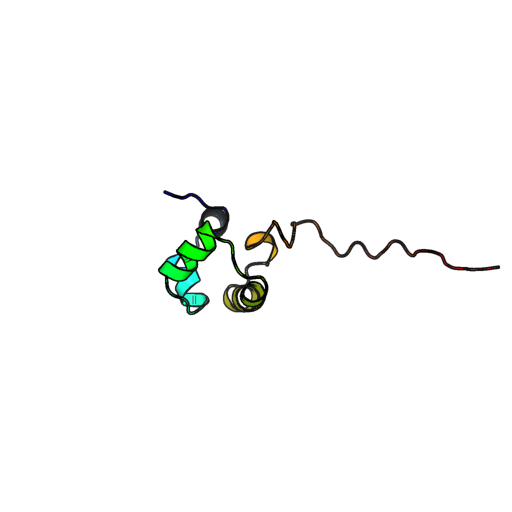
ATOM 526 C CA . ALA A 1 68 ? -19.472 1.563 2.119 1.00 45.72 68 ALA A CA 1
ATOM 527 C C . ALA A 1 68 ? -20.277 0.429 1.458 1.00 45.72 68 ALA A C 1
ATOM 529 O O . ALA A 1 68 ? -20.807 0.645 0.357 1.00 45.72 68 ALA A O 1
ATOM 530 N N . PRO A 1 69 ? -20.388 -0.766 2.063 1.00 54.09 69 PRO A N 1
ATOM 531 C CA . PRO A 1 69 ? -21.503 -1.620 1.714 1.00 54.09 69 PRO A CA 1
ATOM 532 C C . PRO A 1 69 ? -22.723 -0.746 1.985 1.00 54.09 69 PRO A C 1
ATOM 534 O O . PRO A 1 69 ? -23.091 -0.530 3.134 1.00 54.09 69 PRO A O 1
ATOM 537 N N . THR A 1 70 ? -23.296 -0.145 0.942 1.00 48.16 70 THR A N 1
ATOM 538 C CA . THR A 1 70 ? -24.682 0.267 1.038 1.00 48.16 70 THR A CA 1
ATOM 539 C C . THR A 1 70 ? -25.335 -1.076 1.317 1.00 48.16 70 THR A C 1
ATOM 541 O O . THR A 1 70 ? -25.204 -1.958 0.456 1.00 48.16 70 THR A O 1
ATOM 544 N N . PRO A 1 71 ? -25.873 -1.334 2.529 1.00 61.12 71 PRO A N 1
ATOM 545 C CA . PRO A 1 71 ? -26.686 -2.523 2.684 1.00 61.12 71 PRO A CA 1
ATOM 546 C C . PRO A 1 71 ? -27.670 -2.452 1.515 1.00 61.12 71 PRO A C 1
ATOM 548 O O . PRO A 1 71 ? -28.193 -1.354 1.271 1.00 61.12 71 PRO A O 1
ATOM 551 N N . PRO A 1 72 ? -27.814 -3.522 0.708 1.00 59.97 72 PRO A N 1
ATOM 552 C CA . PRO A 1 72 ? -28.798 -3.498 -0.356 1.00 59.97 72 PRO A CA 1
ATOM 553 C C . PRO A 1 72 ? -30.074 -3.017 0.319 1.00 59.97 72 PRO A C 1
ATOM 555 O O . PRO A 1 72 ? -30.461 -3.583 1.347 1.00 59.97 72 PRO A O 1
ATOM 558 N N . ALA A 1 73 ? -30.634 -1.901 -0.163 1.00 54.12 73 ALA A N 1
ATOM 559 C CA . ALA A 1 73 ? -31.965 -1.488 0.251 1.00 54.12 73 ALA A CA 1
ATOM 560 C C . ALA A 1 73 ? -32.790 -2.778 0.272 1.00 54.12 73 ALA A C 1
ATOM 562 O O . ALA A 1 73 ? -32.701 -3.497 -0.729 1.00 54.12 73 ALA A O 1
ATOM 563 N N . PRO A 1 74 ? -33.424 -3.157 1.402 1.00 59.94 74 P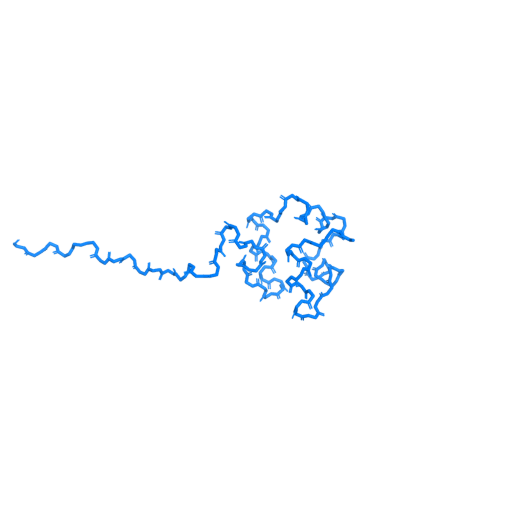RO A N 1
ATOM 564 C CA . PRO A 1 74 ? -34.123 -4.427 1.484 1.00 59.94 74 PRO A CA 1
ATOM 565 C C . PRO A 1 74 ? -35.143 -4.424 0.353 1.00 59.94 74 PRO A C 1
ATOM 567 O O . PRO A 1 74 ? -36.141 -3.707 0.399 1.00 59.94 74 PRO A O 1
ATOM 570 N N . ALA A 1 75 ? -34.804 -5.133 -0.719 1.00 57.78 75 ALA A N 1
ATOM 571 C CA . ALA A 1 75 ? -35.695 -5.375 -1.818 1.00 57.78 75 ALA A CA 1
ATOM 572 C C . ALA A 1 75 ? -36.748 -6.295 -1.225 1.00 57.78 75 ALA A C 1
ATOM 574 O O . ALA A 1 75 ? -36.449 -7.443 -0.912 1.00 57.78 75 ALA A O 1
ATOM 575 N N . ASP A 1 76 ? -37.926 -5.718 -1.025 1.00 56.84 76 ASP A N 1
ATOM 576 C CA . ASP A 1 76 ? -39.188 -6.409 -0.840 1.00 56.84 76 ASP A CA 1
ATOM 577 C C . ASP A 1 76 ? -39.254 -7.362 0.365 1.00 56.84 76 ASP A C 1
ATOM 579 O O . ASP A 1 76 ? -38.822 -8.512 0.335 1.00 56.84 76 ASP A O 1
ATOM 583 N N . CYS A 1 77 ? -39.896 -6.895 1.434 1.00 47.56 77 CYS A N 1
ATOM 584 C CA . CYS A 1 77 ? -40.632 -7.799 2.306 1.00 47.56 77 CYS A CA 1
ATOM 585 C C . CYS A 1 77 ? -41.937 -8.165 1.577 1.00 47.56 77 CYS A C 1
ATOM 587 O O . CYS A 1 77 ? -42.814 -7.298 1.519 1.00 47.56 77 CYS A O 1
ATOM 589 N N . PRO A 1 78 ? -42.143 -9.392 1.060 1.00 64.88 78 PRO A N 1
ATOM 590 C CA . PRO A 1 78 ? -43.477 -9.788 0.650 1.00 64.88 78 PRO A CA 1
ATOM 591 C C . PRO A 1 78 ? -44.277 -10.077 1.923 1.00 64.88 78 PRO A C 1
ATOM 593 O O . PRO A 1 78 ? -44.063 -11.087 2.593 1.00 64.88 78 PRO A O 1
ATOM 596 N N . VAL A 1 79 ? -45.187 -9.173 2.283 1.00 58.12 79 VAL A N 1
ATOM 597 C CA . VAL A 1 79 ? -46.273 -9.482 3.216 1.00 58.12 79 VAL A CA 1
ATOM 598 C C . VAL A 1 79 ? -47.608 -9.207 2.526 1.00 58.12 79 VAL A C 1
ATOM 600 O O . VAL A 1 79 ? -48.051 -8.070 2.373 1.00 58.12 79 VAL A O 1
ATOM 603 N N . SER A 1 80 ? -48.230 -10.277 2.044 1.00 61.19 80 SER A N 1
ATOM 604 C CA . SER A 1 80 ? -49.668 -10.397 1.787 1.00 61.19 80 SER A CA 1
ATOM 605 C C . SER A 1 80 ? -50.065 -11.847 1.983 1.00 61.19 80 SER A C 1
ATOM 607 O O . SER A 1 80 ? -49.314 -12.719 1.492 1.00 61.19 80 SER A O 1
#

pLDDT: mean 76.38, std 12.33, range [45.72, 87.75]

Sequence (80 aa):
MRDTHLTRTLLSRGLRLVEFARLVGVDKGTVSRWSASRIPAERVIDIEAATSIPRSDLRPDLYPPGAAPTPPAPADCPVS

Radius of gyration: 16.89 Å; Cα contacts (8 Å, |Δi|>4): 60; chains: 1; bounding box: 61×23×22 Å